Protein AF-A0A401FJR9-F1 (afdb_monomer)

Structure (mmCIF, N/CA/C/O backbone):
data_AF-A0A401FJR9-F1
#
_entry.id   AF-A0A401FJR9-F1
#
loop_
_atom_site.group_PDB
_atom_site.id
_atom_site.type_symbol
_atom_site.label_atom_id
_atom_site.label_alt_id
_atom_site.label_comp_id
_atom_site.label_asym_id
_atom_site.label_entity_id
_atom_site.label_seq_id
_atom_site.pdbx_PDB_ins_code
_atom_site.Cartn_x
_atom_site.Cartn_y
_atom_site.Cartn_z
_atom_site.occupancy
_atom_site.B_iso_or_equiv
_atom_site.auth_seq_id
_atom_site.auth_comp_id
_atom_site.auth_asym_id
_atom_site.auth_atom_id
_atom_site.pdbx_PDB_model_num
ATOM 1 N N . MET A 1 1 ? -32.261 17.553 17.204 1.00 45.81 1 MET A N 1
ATOM 2 C CA . MET A 1 1 ? -31.200 16.525 17.127 1.00 45.81 1 MET A CA 1
ATOM 3 C C . MET A 1 1 ? -30.738 16.227 18.542 1.00 45.81 1 MET A C 1
ATOM 5 O O . MET A 1 1 ? -30.306 17.145 19.225 1.00 45.81 1 MET A O 1
ATOM 9 N N . THR A 1 2 ? -30.938 15.005 19.033 1.00 56.81 2 THR A N 1
ATOM 10 C CA . THR A 1 2 ? -30.708 14.661 20.446 1.00 56.81 2 THR A CA 1
ATOM 11 C C . THR A 1 2 ? -29.276 14.161 20.616 1.00 56.81 2 THR A C 1
ATOM 13 O O . THR A 1 2 ? -28.968 13.020 20.296 1.00 56.81 2 THR A O 1
ATOM 16 N N . SER A 1 3 ? -28.389 15.037 21.078 1.00 71.81 3 SER A N 1
ATOM 17 C CA . SER A 1 3 ? -26.929 14.878 20.983 1.00 71.81 3 SER A CA 1
ATOM 18 C C . SER A 1 3 ? -26.278 14.035 22.090 1.00 71.81 3 SER A C 1
ATOM 20 O O . SER A 1 3 ? -25.056 14.019 22.191 1.00 71.81 3 SER A O 1
ATOM 22 N N . LYS A 1 4 ? -27.055 13.381 22.967 1.00 84.75 4 LYS A N 1
ATOM 23 C CA . LYS A 1 4 ? -26.521 12.646 24.128 1.00 84.75 4 LYS A CA 1
ATOM 24 C C . LYS A 1 4 ? -27.111 11.244 24.223 1.00 84.75 4 LYS A C 1
ATOM 26 O O . LYS A 1 4 ? -28.330 11.083 24.188 1.00 84.75 4 LYS A O 1
ATOM 31 N N . ILE A 1 5 ? -26.228 10.261 24.391 1.00 86.75 5 ILE A N 1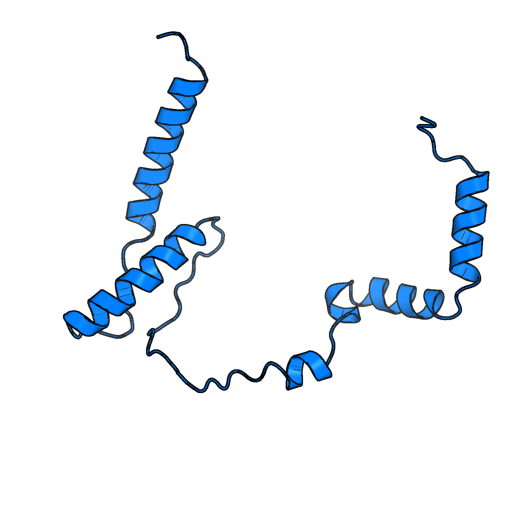
ATOM 32 C CA . ILE A 1 5 ? -26.594 8.878 24.699 1.00 86.75 5 ILE A CA 1
ATOM 33 C C . ILE A 1 5 ? -27.169 8.845 26.118 1.00 86.75 5 ILE A C 1
ATOM 35 O O . ILE A 1 5 ? -26.530 9.300 27.067 1.00 86.75 5 ILE A O 1
ATOM 39 N N . LYS A 1 6 ? -28.392 8.331 26.257 1.00 92.88 6 LYS A N 1
ATOM 40 C CA . LYS A 1 6 ? -29.081 8.151 27.542 1.00 92.88 6 LYS A CA 1
ATOM 41 C C . LYS A 1 6 ? -28.784 6.766 28.122 1.00 92.88 6 LYS A C 1
ATOM 43 O O . LYS A 1 6 ? -28.589 5.810 27.375 1.00 92.88 6 LYS A O 1
ATOM 48 N N . LEU A 1 7 ? -28.835 6.635 29.449 1.00 91.69 7 LEU A N 1
ATOM 49 C CA . LEU A 1 7 ? -28.620 5.355 30.143 1.00 91.69 7 LEU A CA 1
ATOM 50 C C . LEU A 1 7 ? -29.606 4.264 29.694 1.00 91.69 7 LEU A C 1
ATOM 52 O O . LEU A 1 7 ? -29.214 3.111 29.535 1.00 91.69 7 LEU A O 1
ATOM 56 N N . ASP A 1 8 ? -30.852 4.632 29.398 1.00 91.81 8 ASP A N 1
ATOM 57 C CA . ASP A 1 8 ? -31.860 3.688 28.898 1.00 91.81 8 ASP A CA 1
ATOM 58 C C . ASP A 1 8 ? -31.506 3.136 27.511 1.00 91.81 8 ASP A C 1
ATOM 60 O O . ASP A 1 8 ? -31.787 1.980 27.205 1.00 91.81 8 ASP A O 1
ATOM 64 N N . GLN A 1 9 ? -30.826 3.932 26.676 1.00 92.19 9 GLN A N 1
ATOM 65 C CA . GLN A 1 9 ? -30.355 3.468 25.369 1.00 92.19 9 GLN A CA 1
ATOM 66 C C . GLN A 1 9 ? -29.227 2.447 25.520 1.00 92.19 9 GLN A C 1
ATOM 68 O O . GLN A 1 9 ? -29.211 1.467 24.785 1.00 92.19 9 GLN A O 1
ATOM 73 N N . ILE A 1 10 ? -28.324 2.641 26.488 1.00 93.69 10 ILE A N 1
ATOM 74 C CA . ILE A 1 10 ? -27.237 1.694 26.776 1.00 93.69 10 ILE A CA 1
ATOM 75 C C . ILE A 1 10 ? -27.811 0.366 27.271 1.00 93.69 10 ILE A C 1
ATOM 77 O O . ILE A 1 10 ? -27.417 -0.682 26.770 1.00 93.69 10 ILE A O 1
ATOM 81 N N . LYS A 1 11 ? -28.781 0.406 28.197 1.00 95.50 11 LYS A N 1
ATOM 82 C CA . LYS A 1 11 ? -29.470 -0.805 28.671 1.00 95.50 11 LYS A CA 1
ATOM 83 C C . LYS A 1 11 ? -30.106 -1.573 27.514 1.00 95.50 11 LYS A C 1
ATOM 85 O O . LYS A 1 11 ? -29.909 -2.778 27.415 1.00 95.50 11 LYS A O 1
ATOM 90 N N . ARG A 1 12 ? -30.781 -0.866 26.604 1.00 94.94 12 ARG A N 1
ATOM 91 C CA . ARG A 1 12 ? -31.365 -1.466 25.398 1.00 94.94 12 ARG A CA 1
ATOM 92 C C . ARG A 1 12 ? -30.308 -2.094 24.484 1.00 94.94 12 ARG A C 1
ATOM 94 O O . ARG A 1 12 ? -30.518 -3.186 23.981 1.00 94.94 12 ARG A O 1
ATOM 101 N N . TYR A 1 13 ? -29.174 -1.430 24.256 1.00 94.38 13 TYR A N 1
ATOM 102 C CA . TYR A 1 13 ? -28.104 -1.996 23.424 1.00 94.38 13 TYR A CA 1
ATOM 103 C C . TYR A 1 13 ? -27.471 -3.238 24.048 1.00 94.38 13 TYR A C 1
ATOM 105 O O . TYR A 1 13 ? -27.171 -4.183 23.326 1.00 94.38 13 TYR A O 1
ATOM 113 N N . GLN A 1 14 ? -27.302 -3.248 25.371 1.00 93.62 14 GLN A N 1
ATOM 114 C CA . GLN A 1 14 ? -26.805 -4.416 26.090 1.00 93.62 14 GLN A CA 1
ATOM 115 C C . GLN A 1 14 ? -27.783 -5.591 25.975 1.00 93.62 14 GLN A C 1
ATOM 117 O O . GLN A 1 14 ? -27.358 -6.688 25.640 1.00 93.62 14 GLN A O 1
ATOM 122 N N . GLN A 1 15 ? -29.085 -5.344 26.153 1.00 94.81 15 GLN A N 1
ATOM 123 C CA . GLN A 1 15 ? -30.122 -6.365 25.966 1.00 94.81 15 GLN A CA 1
ATOM 124 C C . GLN A 1 15 ? -30.096 -6.949 24.551 1.00 94.81 15 GLN A C 1
ATOM 126 O O . GLN A 1 15 ? -29.996 -8.159 24.406 1.00 94.81 15 GLN A O 1
ATOM 131 N N . ASN A 1 16 ? -30.066 -6.102 23.518 1.00 94.44 16 ASN A N 1
ATOM 132 C CA . ASN A 1 16 ? -29.990 -6.565 22.130 1.00 94.44 16 ASN A CA 1
ATOM 133 C C . ASN A 1 16 ? -28.734 -7.409 21.852 1.00 94.44 16 ASN A C 1
ATOM 135 O O . ASN A 1 16 ? -28.769 -8.315 21.025 1.00 94.44 16 ASN A O 1
ATOM 139 N N . LEU A 1 17 ? -27.610 -7.092 22.505 1.00 93.44 17 LEU A N 1
ATOM 140 C CA . LEU A 1 17 ? -26.376 -7.861 22.368 1.00 93.44 17 LEU A CA 1
ATOM 141 C C . LEU A 1 17 ? -26.478 -9.215 23.082 1.00 93.44 17 LEU A C 1
ATOM 143 O O . LEU A 1 17 ? -26.011 -10.218 22.550 1.00 93.44 17 LEU A O 1
ATOM 147 N N . ASP A 1 18 ? -27.077 -9.246 24.270 1.00 92.38 18 ASP A N 1
ATOM 148 C CA . ASP A 1 18 ? -27.232 -10.465 25.068 1.00 92.38 18 ASP A CA 1
ATOM 149 C C . ASP A 1 18 ? -28.298 -11.417 24.491 1.00 92.38 18 ASP A C 1
ATOM 151 O O . ASP A 1 18 ? -28.201 -12.628 24.683 1.00 92.38 18 ASP A O 1
ATOM 155 N N . GLU A 1 19 ? -29.285 -10.892 23.757 1.00 94.50 19 GLU A N 1
ATOM 156 C CA . GLU A 1 19 ? -30.295 -11.677 23.028 1.00 94.50 19 GLU A CA 1
ATOM 157 C C . GLU A 1 19 ? -29.706 -12.453 21.836 1.00 94.50 19 GLU A C 1
ATOM 159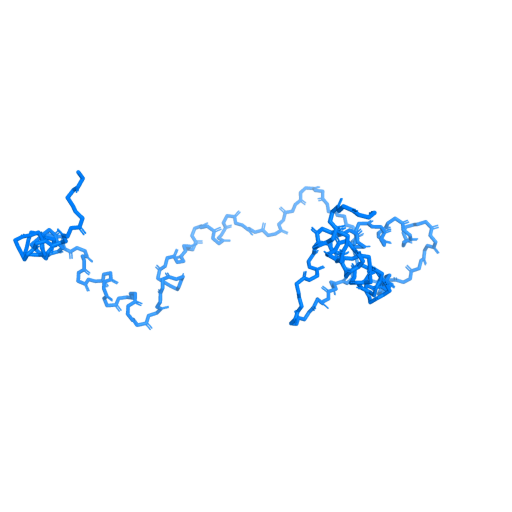 O O . GLU A 1 19 ? -30.204 -13.522 21.476 1.00 94.50 19 GLU A O 1
ATOM 164 N N . ASP A 1 20 ? -28.626 -11.955 21.229 1.00 93.19 20 ASP A N 1
ATOM 165 C CA . ASP A 1 20 ? -27.938 -12.654 20.148 1.00 93.19 20 ASP A CA 1
ATOM 166 C C . ASP A 1 20 ? -27.020 -13.752 20.704 1.00 93.19 20 ASP A C 1
ATOM 168 O O . ASP A 1 20 ? -25.927 -13.500 21.209 1.00 93.19 20 ASP A O 1
ATOM 172 N N . HIS A 1 21 ? -27.440 -15.007 20.546 1.00 89.50 21 HIS A N 1
ATOM 173 C CA . HIS A 1 21 ? -26.676 -16.195 20.939 1.00 89.50 21 HIS A CA 1
ATOM 174 C C . HIS A 1 21 ? -25.240 -16.253 20.375 1.00 89.50 21 HIS A C 1
ATOM 176 O O . HIS A 1 21 ? -24.361 -16.869 20.985 1.00 89.50 21 HIS A O 1
ATOM 182 N N . SER A 1 22 ? -24.980 -15.618 19.226 1.00 92.44 22 SER A N 1
ATOM 183 C CA . SER A 1 22 ? -23.661 -15.601 18.590 1.00 92.44 22 SER A CA 1
ATOM 184 C C . SER A 1 22 ? -22.723 -14.547 19.194 1.00 92.44 22 SER A C 1
ATOM 186 O O . SER A 1 22 ? -21.496 -14.686 19.117 1.00 92.44 22 SER A O 1
ATOM 188 N N . SER A 1 23 ? -23.269 -13.542 19.887 1.00 93.31 23 SER A N 1
ATOM 189 C CA . SER A 1 23 ? -22.521 -12.386 20.390 1.00 93.31 23 SER A CA 1
ATOM 190 C C . SER A 1 23 ? -21.421 -12.775 21.376 1.00 93.31 23 SER A C 1
ATOM 192 O O . SER A 1 23 ? -20.315 -12.233 21.328 1.00 93.31 23 SER A O 1
ATOM 194 N N . ALA A 1 24 ? -21.668 -13.765 22.239 1.00 92.31 24 ALA A N 1
ATOM 195 C CA . ALA A 1 24 ? -20.695 -14.228 23.223 1.00 92.31 24 ALA A CA 1
ATOM 196 C C . ALA A 1 24 ? -19.482 -14.905 22.564 1.00 92.31 24 ALA A C 1
ATOM 198 O O . ALA A 1 24 ? -18.345 -14.714 23.012 1.00 92.31 24 ALA A O 1
ATOM 199 N N . VAL A 1 25 ? -19.719 -15.682 21.503 1.00 93.38 25 VAL A N 1
ATOM 200 C CA . VAL A 1 25 ? -18.674 -16.375 20.737 1.00 93.38 25 VAL A CA 1
ATOM 201 C C . VAL A 1 25 ? -17.885 -15.369 19.907 1.00 93.38 25 VAL A C 1
ATOM 203 O O . VAL A 1 25 ? -16.657 -15.347 19.992 1.00 93.38 25 VAL A O 1
ATOM 206 N N . ILE A 1 26 ? -18.581 -14.480 19.193 1.00 94.00 26 ILE A N 1
ATOM 207 C CA . ILE A 1 26 ? -17.969 -13.413 18.393 1.00 94.00 26 ILE A CA 1
ATOM 208 C C . ILE A 1 26 ? -17.121 -12.502 19.282 1.00 94.00 26 ILE A C 1
ATOM 210 O O . ILE A 1 26 ? -15.972 -12.222 18.951 1.00 94.00 26 ILE A O 1
ATOM 214 N N . ARG A 1 27 ? -17.628 -12.098 20.456 1.00 93.75 27 ARG A N 1
ATOM 215 C CA . ARG A 1 27 ? -16.877 -11.274 21.414 1.00 93.75 27 ARG A CA 1
ATOM 216 C C . ARG A 1 27 ? -15.568 -11.945 21.817 1.00 93.75 27 ARG A C 1
ATOM 218 O O . ARG A 1 27 ? -14.525 -11.308 21.747 1.00 93.75 27 ARG A O 1
ATOM 225 N N . ARG A 1 28 ? -15.593 -13.230 22.191 1.00 94.31 28 ARG A N 1
ATOM 226 C CA . ARG A 1 28 ? -14.369 -13.973 22.544 1.00 94.31 28 ARG A CA 1
ATOM 227 C C . ARG A 1 28 ? -13.397 -14.049 21.368 1.00 94.31 28 ARG A C 1
ATOM 229 O O . ARG A 1 28 ? -12.216 -13.767 21.550 1.00 94.31 28 ARG A O 1
ATOM 236 N N . ALA A 1 29 ? -13.886 -14.392 20.178 1.00 94.94 29 ALA A N 1
ATOM 237 C CA . ALA A 1 29 ? -13.056 -14.508 18.985 1.00 94.94 29 ALA A CA 1
ATOM 238 C C . ALA A 1 29 ? -12.376 -13.172 18.636 1.00 94.94 29 ALA A C 1
ATOM 240 O O . ALA A 1 29 ? -11.148 -13.109 18.560 1.00 94.94 29 ALA A O 1
ATOM 241 N N . VAL A 1 30 ? -13.148 -12.082 18.562 1.00 95.88 30 VAL A N 1
ATOM 242 C CA . VAL A 1 30 ? -12.640 -10.743 18.228 1.00 95.88 30 VAL A CA 1
ATOM 243 C C . VAL A 1 30 ? -11.688 -10.211 19.300 1.00 95.88 30 VAL A C 1
ATOM 245 O O . VAL A 1 30 ? -10.662 -9.629 18.954 1.00 95.88 30 VAL A O 1
ATOM 248 N N . THR A 1 31 ? -11.959 -10.426 20.594 1.00 95.00 31 THR A N 1
ATOM 249 C CA . THR A 1 31 ? -11.052 -9.980 21.668 1.00 95.00 31 THR A CA 1
ATOM 250 C C . THR A 1 31 ? -9.715 -10.728 21.654 1.00 95.00 31 THR A C 1
ATOM 252 O O . THR A 1 31 ? -8.689 -10.126 21.957 1.00 95.00 31 THR A O 1
ATOM 255 N N . HIS A 1 32 ? -9.694 -12.012 21.279 1.00 94.88 32 HIS A N 1
ATOM 256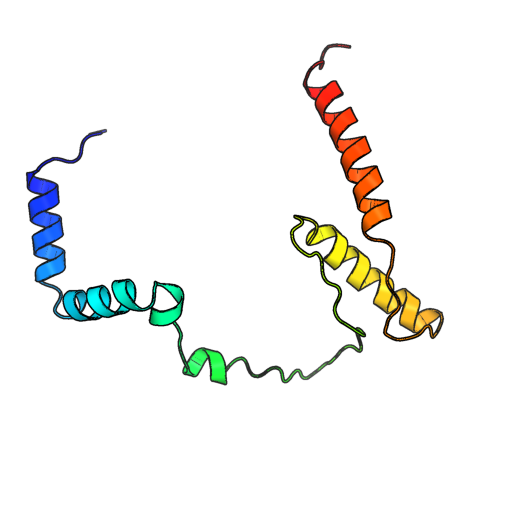 C CA . HIS A 1 32 ? -8.463 -12.813 21.268 1.00 94.88 32 HIS A CA 1
ATOM 257 C C . HIS A 1 32 ? -7.669 -12.747 19.955 1.00 94.88 32 HIS A C 1
ATOM 259 O O . HIS A 1 32 ? -6.445 -12.865 19.990 1.00 94.88 32 HIS A O 1
ATOM 265 N N . LYS A 1 33 ? -8.334 -12.608 18.801 1.00 94.56 33 LYS A N 1
ATOM 266 C CA . LYS A 1 33 ? -7.706 -12.678 17.465 1.00 94.56 33 LYS A CA 1
ATOM 267 C C . LYS A 1 33 ? -7.788 -11.377 16.662 1.00 94.56 33 LYS A C 1
ATOM 269 O O . LYS A 1 33 ? -7.171 -11.280 15.603 1.00 94.56 33 LYS A O 1
ATOM 274 N N . GLY A 1 34 ? -8.507 -10.371 17.159 1.00 94.31 34 GLY A N 1
ATOM 275 C CA . GLY A 1 34 ? -8.793 -9.143 16.423 1.00 94.31 34 GLY A CA 1
ATOM 276 C C . GLY A 1 34 ? -9.838 -9.349 15.323 1.00 94.31 34 GLY A C 1
ATOM 277 O O . GLY A 1 34 ? -10.284 -10.464 15.054 1.00 94.31 34 GLY A O 1
ATOM 278 N N . ILE A 1 35 ? -10.238 -8.252 14.677 1.00 93.81 35 ILE A N 1
ATOM 279 C CA . ILE A 1 35 ? -11.303 -8.266 13.662 1.00 93.81 35 ILE A CA 1
ATOM 280 C C . ILE A 1 35 ? -10.861 -9.062 12.430 1.00 93.81 35 ILE A C 1
ATOM 282 O O . ILE A 1 35 ? -11.522 -10.028 12.074 1.00 93.81 35 ILE A O 1
ATOM 286 N N . LEU A 1 36 ? -9.709 -8.713 11.842 1.00 93.50 36 LEU A N 1
ATOM 287 C CA . LEU A 1 36 ? -9.224 -9.321 10.595 1.00 93.50 36 LEU A CA 1
ATOM 288 C C . LEU A 1 36 ? -9.005 -10.834 10.715 1.00 93.50 36 LEU A C 1
ATOM 290 O O . LEU A 1 36 ? -9.397 -11.581 9.828 1.00 93.50 36 LEU A O 1
ATOM 294 N N . GLY A 1 37 ? -8.413 -11.285 11.825 1.00 92.00 37 GLY A N 1
ATOM 295 C CA . GLY A 1 37 ? -8.175 -12.710 12.062 1.00 92.00 37 GLY A CA 1
ATOM 296 C C . GLY A 1 37 ? -9.444 -13.499 12.389 1.00 92.00 37 GLY A C 1
ATOM 297 O O . GLY A 1 37 ? -9.451 -14.713 12.242 1.00 92.00 37 GLY A O 1
ATOM 298 N N . THR A 1 38 ? -10.509 -12.830 12.838 1.00 93.94 38 THR A N 1
ATOM 299 C CA . THR A 1 38 ? -11.811 -13.475 13.070 1.00 93.94 38 THR A CA 1
ATOM 300 C C . THR A 1 38 ? -12.652 -13.512 11.793 1.00 93.94 38 THR A C 1
ATOM 302 O O . THR A 1 38 ? -13.440 -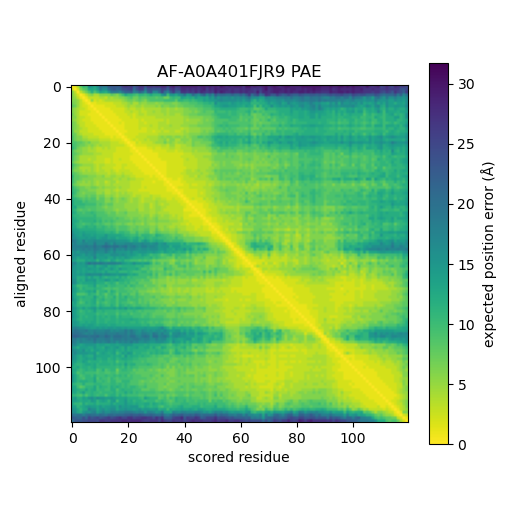14.431 11.611 1.00 93.94 38 THR A O 1
ATOM 305 N N . SER A 1 39 ? -12.492 -12.524 10.910 1.00 93.38 39 SER A N 1
ATOM 306 C CA . SER A 1 39 ? -13.257 -12.392 9.666 1.00 93.38 39 SER A CA 1
ATOM 307 C C . SER A 1 39 ? -12.625 -13.081 8.452 1.00 93.38 39 SER A C 1
ATOM 309 O O . SER A 1 39 ? -13.124 -12.900 7.346 1.00 93.38 39 SER A O 1
ATOM 311 N N . SER A 1 40 ? -11.509 -13.795 8.612 1.00 91.75 40 SER A N 1
ATOM 312 C CA . SER A 1 40 ? -10.862 -14.523 7.513 1.00 91.75 40 SER A CA 1
ATOM 313 C C . SER A 1 40 ? -11.738 -15.682 7.026 1.00 91.75 40 SER A C 1
ATOM 315 O O . SER A 1 40 ? -12.239 -16.448 7.850 1.00 91.75 40 SER A O 1
ATOM 317 N N . ASP A 1 41 ? -11.873 -15.836 5.708 1.00 93.56 41 ASP A N 1
ATOM 318 C CA . ASP A 1 41 ? -12.701 -16.866 5.073 1.00 93.56 41 ASP A CA 1
ATOM 319 C C . ASP A 1 41 ? -11.874 -17.732 4.114 1.00 93.56 41 ASP A C 1
ATOM 321 O O . ASP A 1 41 ? -11.387 -17.264 3.084 1.00 93.56 41 ASP A O 1
ATOM 325 N N . PHE A 1 42 ? -11.784 -19.025 4.427 1.00 92.56 42 PHE A N 1
ATOM 326 C CA . PHE A 1 42 ? -11.055 -20.011 3.630 1.00 92.56 42 PHE A CA 1
ATOM 327 C C . PHE A 1 42 ? -11.625 -20.198 2.218 1.00 92.56 42 PHE A C 1
ATOM 329 O O . PHE A 1 42 ? -10.882 -20.548 1.298 1.00 92.56 42 PHE A O 1
ATOM 336 N N . ASN A 1 43 ? -12.929 -19.970 2.023 1.00 94.06 43 ASN A N 1
ATOM 337 C CA . ASN A 1 43 ? -13.533 -20.050 0.693 1.00 94.06 43 ASN A CA 1
ATOM 338 C C . ASN A 1 43 ? -13.044 -18.902 -0.192 1.00 94.06 43 ASN A C 1
ATOM 340 O O . ASN A 1 43 ? -12.720 -19.124 -1.357 1.00 94.06 43 ASN A O 1
ATOM 344 N N . SER A 1 44 ? -12.950 -17.691 0.369 1.00 91.75 44 SER A N 1
ATOM 345 C CA . SER A 1 44 ? -12.395 -16.534 -0.336 1.00 91.75 44 SER A CA 1
ATOM 346 C C . SER A 1 44 ? -10.922 -16.747 -0.679 1.00 91.75 44 SER A C 1
ATOM 348 O O . SER A 1 44 ? -10.512 -16.403 -1.783 1.00 91.75 44 SER A O 1
ATOM 350 N N . ASP A 1 45 ? -10.142 -17.337 0.230 1.00 91.06 45 ASP A N 1
ATOM 351 C CA . ASP A 1 45 ? -8.730 -17.645 -0.027 1.00 91.06 45 ASP A CA 1
ATOM 352 C C . ASP A 1 45 ? -8.575 -18.665 -1.164 1.00 91.06 45 ASP A C 1
ATOM 354 O O . ASP A 1 45 ? -7.752 -18.481 -2.057 1.00 91.06 45 ASP A O 1
ATOM 358 N N . SER A 1 46 ? -9.413 -19.708 -1.174 1.00 90.62 46 SER A N 1
ATOM 359 C CA . SER A 1 46 ? -9.400 -20.739 -2.222 1.00 90.62 46 SER A CA 1
ATOM 360 C C . SER A 1 46 ? -9.852 -20.198 -3.583 1.00 90.62 46 SER A C 1
ATOM 362 O O . SER A 1 46 ? -9.360 -20.634 -4.618 1.00 90.62 46 SER A O 1
ATOM 364 N N 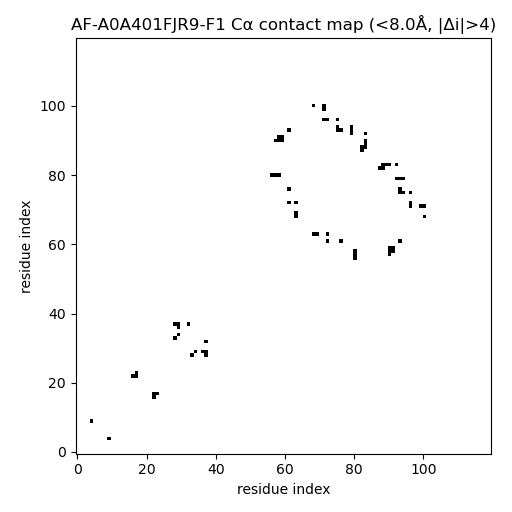. ALA A 1 47 ? -10.781 -19.238 -3.598 1.00 93.00 47 ALA A N 1
ATOM 365 C CA . ALA A 1 47 ? -11.254 -18.598 -4.824 1.00 93.00 47 ALA A CA 1
ATOM 366 C C . ALA A 1 47 ? -10.249 -17.587 -5.412 1.00 93.00 47 ALA A C 1
ATOM 368 O O . ALA A 1 47 ? -10.339 -17.260 -6.594 1.00 93.00 47 ALA A O 1
ATOM 369 N N . MET A 1 48 ? -9.306 -17.089 -4.607 1.00 92.31 48 MET A N 1
ATOM 370 C CA . MET A 1 48 ? -8.324 -16.064 -4.979 1.00 92.31 48 MET A CA 1
ATOM 371 C C . MET A 1 48 ? -6.963 -16.673 -5.362 1.00 92.31 48 MET A C 1
ATOM 373 O O . MET A 1 48 ? -5.911 -16.079 -5.110 1.00 92.31 48 MET A O 1
ATOM 377 N N . GLU A 1 49 ? -6.961 -17.872 -5.951 1.00 91.12 49 GLU A N 1
ATOM 378 C CA . GLU A 1 49 ? -5.737 -18.491 -6.462 1.00 91.12 49 GLU A CA 1
ATOM 379 C C . GLU A 1 49 ? -5.105 -17.580 -7.539 1.00 91.12 49 GLU A C 1
ATOM 381 O O . GLU A 1 49 ? -5.812 -17.125 -8.443 1.00 91.12 49 GLU A O 1
ATOM 386 N N . PRO A 1 50 ? -3.792 -17.275 -7.480 1.00 89.88 50 PRO A N 1
ATOM 387 C CA . PRO A 1 50 ? -3.144 -16.319 -8.381 1.00 89.88 50 PRO A CA 1
ATOM 388 C C . PRO A 1 50 ? -2.852 -16.923 -9.768 1.00 89.88 50 PRO A C 1
ATOM 390 O O . PRO A 1 50 ? -1.728 -16.857 -10.264 1.00 89.88 50 PRO A O 1
ATOM 393 N N . VAL A 1 51 ? -3.861 -17.530 -10.394 1.00 90.50 51 VAL A N 1
ATOM 394 C CA . VAL A 1 51 ? -3.807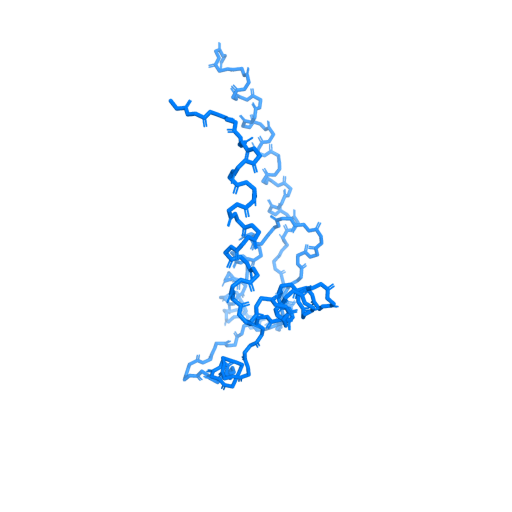 -18.095 -11.745 1.00 90.50 51 VAL A CA 1
ATOM 395 C C . VAL A 1 51 ? -4.602 -17.192 -12.680 1.00 90.50 51 VAL A C 1
ATOM 397 O O . VAL A 1 51 ? -5.817 -17.046 -12.559 1.00 90.50 51 VAL A O 1
ATOM 400 N N . PHE A 1 52 ? -3.906 -16.588 -13.640 1.00 91.12 52 PHE A N 1
ATOM 401 C CA . PHE A 1 52 ? -4.487 -15.640 -14.588 1.00 91.12 52 PHE A CA 1
ATOM 402 C C . PHE A 1 52 ? -4.335 -16.154 -16.021 1.00 91.12 52 PHE A C 1
ATOM 404 O O . PHE A 1 52 ? -3.313 -16.730 -16.381 1.00 91.12 52 PHE A O 1
ATOM 411 N N . SER A 1 53 ? -5.341 -15.918 -16.869 1.00 93.19 53 SER A N 1
ATOM 412 C CA . SER A 1 53 ? -5.296 -16.313 -18.287 1.00 93.19 53 SER A CA 1
ATOM 413 C C . SER A 1 53 ? -4.258 -15.532 -19.097 1.00 93.19 53 SER A C 1
ATOM 415 O O . SER A 1 53 ? -3.815 -15.987 -20.148 1.00 93.19 53 SER A O 1
ATOM 417 N N . ILE A 1 54 ? -3.917 -14.328 -18.638 1.00 89.06 54 ILE A N 1
ATOM 418 C CA . ILE A 1 54 ? -2.938 -13.438 -19.255 1.00 89.06 54 ILE A CA 1
ATOM 419 C C . ILE A 1 54 ? -2.017 -12.969 -18.138 1.00 89.06 54 ILE A C 1
ATOM 421 O O . ILE A 1 54 ? -2.464 -12.268 -17.231 1.00 89.06 54 ILE A O 1
ATOM 425 N N . ASP A 1 55 ? -0.745 -13.342 -18.232 1.00 84.31 55 ASP A N 1
ATOM 426 C CA . ASP A 1 55 ? 0.295 -12.904 -17.309 1.00 84.31 55 ASP A CA 1
ATOM 427 C C . ASP A 1 55 ? 1.281 -11.979 -18.034 1.00 84.31 55 ASP A C 1
ATOM 429 O O . ASP A 1 55 ? 1.669 -12.215 -19.183 1.00 84.31 55 ASP A O 1
ATOM 433 N N . LEU A 1 56 ? 1.655 -10.892 -17.367 1.00 82.12 56 LEU A N 1
ATOM 434 C CA . LEU A 1 56 ? 2.605 -9.912 -17.870 1.00 82.12 56 LEU A CA 1
ATOM 435 C C . LEU A 1 56 ? 3.911 -10.078 -17.098 1.00 82.12 56 LEU A C 1
ATOM 437 O O . LEU A 1 56 ? 3.946 -9.917 -15.879 1.00 82.12 56 LEU A O 1
ATOM 441 N N . SER A 1 57 ? 5.016 -10.301 -17.813 1.00 78.25 57 SER A N 1
ATOM 442 C CA . SER A 1 57 ? 6.340 -10.290 -17.187 1.00 78.25 57 SER A CA 1
ATOM 443 C C . SER A 1 57 ? 6.659 -8.879 -16.687 1.00 78.25 57 SER A C 1
ATOM 445 O O . SER A 1 57 ? 6.903 -7.961 -17.474 1.00 78.25 57 SER A O 1
ATOM 447 N N . THR A 1 58 ? 6.591 -8.688 -15.369 1.00 77.00 58 THR A N 1
ATOM 448 C CA . THR A 1 58 ? 6.747 -7.377 -14.719 1.00 77.00 58 THR A CA 1
ATOM 449 C C . THR A 1 58 ? 8.026 -7.242 -13.891 1.00 77.00 58 THR A C 1
ATOM 451 O O . THR A 1 58 ? 8.269 -6.165 -13.343 1.00 77.00 58 THR A O 1
ATOM 454 N N . GLY A 1 59 ? 8.867 -8.281 -13.837 1.00 78.81 59 GLY A N 1
ATOM 455 C CA . GLY A 1 59 ? 10.133 -8.293 -13.095 1.00 78.81 59 GLY A CA 1
ATOM 456 C C . GLY A 1 59 ? 9.962 -8.330 -11.570 1.00 78.81 59 GLY A C 1
ATOM 457 O O . GLY A 1 59 ? 8.896 -8.655 -11.048 1.00 78.81 59 GLY A O 1
ATOM 458 N N . LYS A 1 60 ? 11.022 -7.993 -10.824 1.00 83.44 60 LYS A N 1
ATOM 459 C CA . LYS A 1 60 ? 11.010 -8.024 -9.344 1.00 83.44 60 LYS A CA 1
ATOM 460 C C . LYS A 1 60 ? 10.115 -6.944 -8.736 1.00 83.44 60 LYS A C 1
ATOM 462 O O . LYS A 1 60 ? 9.966 -5.866 -9.301 1.00 83.44 60 LYS A O 1
ATOM 467 N N . VAL A 1 61 ? 9.550 -7.195 -7.558 1.00 84.94 61 VAL A N 1
ATOM 468 C CA . VAL A 1 61 ? 8.687 -6.235 -6.844 1.00 84.94 61 VAL A CA 1
ATOM 469 C C . VAL A 1 61 ? 9.524 -5.118 -6.203 1.00 84.94 61 VAL A C 1
ATOM 471 O O . VAL A 1 61 ? 10.572 -5.400 -5.627 1.00 84.94 61 VAL A O 1
ATOM 474 N N . ALA A 1 62 ? 9.051 -3.870 -6.274 1.00 85.31 62 ALA A N 1
ATOM 475 C CA . ALA A 1 62 ? 9.684 -2.710 -5.636 1.00 85.31 62 ALA A CA 1
ATOM 476 C C . ALA A 1 62 ? 9.064 -2.415 -4.253 1.00 85.31 62 ALA A C 1
ATOM 478 O O . ALA A 1 62 ? 7.852 -2.558 -4.077 1.00 85.31 62 ALA A O 1
ATOM 479 N N . ASP A 1 63 ? 9.871 -1.954 -3.288 1.00 87.75 63 ASP A N 1
ATOM 480 C CA . ASP A 1 63 ? 9.442 -1.704 -1.899 1.00 87.75 63 ASP A CA 1
ATOM 481 C C . ASP A 1 63 ? 9.499 -0.211 -1.516 1.00 87.75 63 ASP A C 1
ATOM 483 O O . ASP A 1 63 ? 10.561 0.420 -1.464 1.00 87.75 63 ASP A O 1
ATOM 487 N N . GLN A 1 64 ? 8.336 0.364 -1.191 1.00 83.19 64 GLN A N 1
ATOM 488 C CA . GLN A 1 64 ? 8.212 1.757 -0.751 1.00 83.19 64 GLN A CA 1
ATOM 489 C C . GLN A 1 64 ? 8.657 1.994 0.700 1.00 83.19 64 GLN A C 1
ATOM 491 O O . GLN A 1 64 ? 8.867 3.155 1.081 1.00 83.19 64 GLN A O 1
ATOM 496 N N . LYS A 1 65 ? 8.813 0.931 1.498 1.00 92.12 65 LYS A N 1
ATOM 497 C CA . LYS A 1 65 ? 9.121 0.953 2.934 1.00 92.12 65 LYS A CA 1
ATOM 498 C C . LYS A 1 65 ? 8.125 1.824 3.711 1.00 92.12 65 LYS A C 1
ATOM 500 O O . LYS A 1 65 ? 6.968 1.981 3.327 1.00 92.12 65 LYS A O 1
ATOM 505 N N . GLN A 1 66 ? 8.560 2.430 4.811 1.00 89.31 66 GLN A N 1
ATOM 506 C CA . GLN A 1 66 ? 7.745 3.316 5.648 1.00 89.31 66 GLN A CA 1
ATOM 507 C C . GLN A 1 66 ? 7.568 4.707 5.008 1.00 89.31 66 GLN A C 1
ATOM 509 O O . GLN A 1 66 ? 7.985 5.727 5.553 1.00 89.31 66 GLN A O 1
ATOM 514 N N . SER A 1 67 ? 6.981 4.764 3.811 1.00 90.31 67 SER A N 1
ATOM 515 C CA . SER A 1 67 ? 6.693 6.018 3.111 1.00 90.31 67 SER A CA 1
ATOM 516 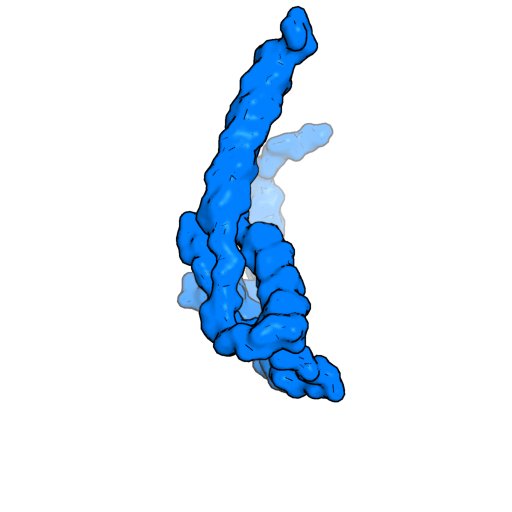C C . SER A 1 67 ? 5.354 5.971 2.375 1.00 90.31 67 SER A C 1
ATOM 518 O O . SER A 1 67 ? 4.943 4.927 1.880 1.00 90.31 67 SER A O 1
ATOM 520 N N . GLY A 1 68 ? 4.679 7.116 2.256 1.00 91.06 68 GLY A N 1
ATOM 521 C CA . GLY A 1 68 ? 3.405 7.255 1.535 1.00 91.06 68 GLY A CA 1
ATOM 522 C C . GLY A 1 68 ? 3.555 7.410 0.015 1.00 91.06 68 GLY A C 1
ATOM 523 O O . GLY A 1 68 ? 2.887 8.254 -0.576 1.00 91.06 68 GLY A O 1
ATOM 524 N N . ARG A 1 69 ? 4.476 6.668 -0.618 1.00 92.25 69 ARG A N 1
ATOM 525 C CA . ARG A 1 69 ? 4.861 6.840 -2.038 1.00 92.25 69 ARG A CA 1
ATOM 526 C C . ARG A 1 69 ? 4.206 5.836 -2.995 1.00 92.25 69 ARG A C 1
ATOM 528 O O . ARG A 1 69 ? 4.651 5.725 -4.133 1.00 92.25 69 ARG A O 1
ATOM 535 N N . CYS A 1 70 ? 3.153 5.136 -2.575 1.00 92.50 70 CYS A N 1
ATOM 536 C CA . CYS A 1 70 ? 2.492 4.090 -3.370 1.00 92.50 70 CYS A CA 1
ATOM 537 C C . CYS A 1 70 ? 2.143 4.530 -4.800 1.00 92.50 70 CYS A C 1
ATOM 539 O O . CYS A 1 70 ? 2.395 3.792 -5.746 1.00 92.50 70 CYS A O 1
ATOM 541 N N . TRP A 1 71 ? 1.651 5.758 -4.976 1.00 91.88 71 TRP A N 1
ATOM 542 C CA . TRP A 1 71 ? 1.314 6.308 -6.291 1.00 91.88 71 TRP A CA 1
ATOM 543 C C . TRP A 1 71 ? 2.539 6.500 -7.200 1.00 91.88 71 TRP A C 1
ATOM 545 O O . TRP A 1 71 ? 2.457 6.245 -8.399 1.00 91.88 71 TRP A O 1
ATOM 555 N N . MET A 1 72 ? 3.691 6.889 -6.639 1.00 91.31 72 MET A N 1
ATOM 556 C CA . MET A 1 72 ? 4.943 7.001 -7.395 1.00 91.31 72 MET A CA 1
ATOM 557 C C . MET A 1 72 ? 5.450 5.619 -7.801 1.00 91.31 72 MET A C 1
ATOM 559 O O . MET A 1 72 ? 5.849 5.428 -8.944 1.00 91.31 72 MET A O 1
ATOM 563 N N . PHE A 1 73 ? 5.402 4.650 -6.881 1.00 92.25 73 PHE A N 1
ATOM 564 C CA . PHE A 1 73 ? 5.812 3.273 -7.158 1.00 92.25 73 PHE A CA 1
ATOM 565 C C . PHE A 1 73 ? 4.920 2.633 -8.224 1.00 92.25 73 PHE A C 1
ATOM 567 O O . PHE A 1 73 ? 5.442 2.048 -9.164 1.00 92.25 73 PHE A O 1
ATOM 574 N N . ALA A 1 74 ? 3.599 2.815 -8.154 1.00 90.62 74 ALA A N 1
ATOM 575 C CA . ALA A 1 74 ? 2.674 2.327 -9.175 1.00 90.62 74 ALA A CA 1
ATOM 576 C C . ALA A 1 74 ? 2.975 2.931 -10.559 1.00 90.62 74 ALA A C 1
ATOM 578 O O . ALA A 1 74 ? 3.121 2.195 -11.534 1.00 90.62 74 ALA A O 1
ATOM 579 N N . ALA A 1 75 ? 3.145 4.257 -10.645 1.00 91.56 75 ALA A N 1
ATOM 580 C CA . ALA A 1 75 ? 3.467 4.925 -11.906 1.00 91.56 75 ALA A CA 1
ATOM 581 C C . ALA A 1 75 ? 4.810 4.443 -12.482 1.00 91.56 75 ALA A C 1
ATOM 583 O O . ALA A 1 75 ? 4.881 4.032 -13.641 1.00 91.56 75 ALA A O 1
ATOM 584 N N . LEU A 1 76 ? 5.866 4.415 -11.668 1.00 90.50 76 LEU A N 1
ATOM 585 C CA . LEU A 1 76 ? 7.198 3.998 -12.111 1.00 90.50 76 LEU A CA 1
ATOM 586 C C . LEU A 1 76 ? 7.259 2.501 -12.452 1.00 90.50 76 LEU A C 1
ATOM 588 O O . LEU A 1 76 ? 7.953 2.133 -13.398 1.00 90.50 76 LEU A O 1
ATOM 592 N N . ASN A 1 77 ? 6.475 1.653 -11.779 1.00 90.12 77 ASN A N 1
ATOM 593 C CA . ASN A 1 77 ? 6.355 0.233 -12.112 1.00 90.12 77 ASN A CA 1
ATOM 594 C C . ASN A 1 77 ? 5.674 -0.001 -13.466 1.00 90.12 77 ASN A C 1
ATOM 596 O O . ASN A 1 77 ? 6.041 -0.939 -14.165 1.00 90.12 77 ASN A O 1
ATOM 600 N N . THR A 1 78 ? 4.736 0.849 -13.893 1.00 89.00 78 THR A N 1
ATOM 601 C CA . THR A 1 78 ? 4.192 0.743 -15.262 1.00 89.00 78 THR A CA 1
ATOM 602 C C . THR A 1 78 ? 5.208 1.188 -16.315 1.00 89.00 78 THR A C 1
ATOM 604 O O . THR A 1 78 ? 5.386 0.525 -17.338 1.00 89.00 78 THR A O 1
ATOM 607 N N . MET A 1 79 ? 5.935 2.279 -16.051 1.00 89.12 79 MET A N 1
ATOM 608 C CA . MET A 1 79 ? 6.933 2.812 -16.981 1.00 89.12 79 MET A CA 1
ATOM 609 C C . MET A 1 79 ? 8.132 1.875 -17.139 1.00 89.12 79 MET A C 1
ATOM 611 O O . MET A 1 79 ? 8.598 1.670 -18.262 1.00 89.12 79 MET A O 1
ATOM 615 N N . ARG A 1 80 ? 8.611 1.266 -16.045 1.00 89.00 80 ARG A N 1
ATOM 616 C CA . ARG A 1 80 ? 9.780 0.376 -16.088 1.00 89.00 80 ARG A CA 1
ATOM 617 C C . ARG A 1 80 ? 9.543 -0.835 -16.987 1.00 89.00 80 ARG A C 1
ATOM 619 O O . ARG A 1 80 ? 10.440 -1.173 -17.740 1.00 89.00 80 ARG A O 1
ATOM 626 N N . VAL A 1 81 ? 8.341 -1.423 -16.994 1.00 87.88 81 VAL A N 1
ATOM 627 C CA . VAL A 1 81 ? 8.027 -2.606 -17.821 1.00 87.88 81 VAL A CA 1
ATOM 628 C C . VAL A 1 81 ? 8.213 -2.286 -19.301 1.00 87.88 81 VAL A C 1
ATOM 630 O O . VAL A 1 81 ? 8.804 -3.058 -20.052 1.00 87.88 81 VAL A O 1
ATOM 633 N N . ARG A 1 82 ? 7.786 -1.093 -19.727 1.00 87.62 82 ARG A N 1
ATOM 634 C CA . ARG A 1 82 ? 8.003 -0.633 -21.101 1.00 87.62 82 ARG A CA 1
ATOM 635 C C . ARG A 1 82 ? 9.487 -0.429 -21.415 1.00 87.62 82 ARG A C 1
ATOM 637 O O . ARG A 1 82 ? 9.922 -0.804 -22.503 1.00 87.62 82 ARG A O 1
ATOM 644 N N . VAL A 1 83 ? 10.249 0.159 -20.491 1.00 87.81 83 VAL A N 1
ATOM 645 C CA . VAL A 1 83 ? 11.701 0.376 -20.643 1.00 87.81 83 VAL A CA 1
ATOM 646 C C . VAL A 1 83 ? 12.440 -0.962 -20.714 1.00 87.81 83 VAL A C 1
ATOM 648 O O . VAL A 1 83 ? 13.245 -1.160 -21.619 1.00 87.81 83 VAL A O 1
ATOM 651 N N . MET A 1 84 ? 12.100 -1.905 -19.837 1.00 87.06 84 MET A N 1
ATOM 652 C CA . MET A 1 84 ? 12.634 -3.267 -19.818 1.00 87.06 84 MET A CA 1
ATOM 653 C C . MET A 1 84 ? 12.404 -3.978 -21.147 1.00 87.06 84 MET A C 1
ATOM 655 O O . MET A 1 84 ? 13.361 -4.420 -21.778 1.00 87.06 84 MET A O 1
ATOM 659 N N . ASN A 1 85 ? 11.165 -3.975 -21.640 1.00 85.38 85 ASN A N 1
ATOM 660 C CA . ASN A 1 85 ? 10.824 -4.613 -22.911 1.00 85.38 85 ASN A CA 1
ATOM 661 C C . ASN A 1 85 ? 11.507 -3.948 -24.118 1.00 85.38 85 ASN A C 1
ATOM 663 O O . ASN A 1 85 ? 11.867 -4.631 -25.073 1.00 85.38 85 ASN A O 1
ATOM 667 N N . SER A 1 86 ? 11.695 -2.624 -24.086 1.00 88.50 86 SER A N 1
ATOM 668 C CA . SER A 1 86 ? 12.274 -1.877 -25.215 1.00 88.50 86 SER A CA 1
ATOM 669 C C . SER A 1 86 ? 13.798 -1.993 -25.281 1.00 88.50 86 SER A C 1
ATOM 671 O O . SER A 1 86 ? 14.355 -2.146 -26.364 1.00 88.50 86 SER A O 1
ATOM 673 N N . PHE A 1 87 ? 14.477 -1.920 -24.133 1.00 86.94 87 PHE A N 1
ATOM 674 C CA . PHE A 1 87 ? 15.941 -1.890 -24.050 1.00 86.94 87 PHE A CA 1
ATOM 675 C C . PHE A 1 87 ? 16.559 -3.233 -23.645 1.00 86.94 87 PHE A C 1
ATOM 677 O O . PHE A 1 87 ? 17.781 -3.330 -23.577 1.00 86.94 87 PHE A O 1
ATOM 684 N N . LYS A 1 88 ? 15.737 -4.265 -23.394 1.00 85.19 88 LYS A N 1
ATOM 685 C CA . LYS A 1 88 ? 16.162 -5.597 -22.923 1.00 85.19 88 LYS A CA 1
ATOM 686 C C . LYS A 1 88 ? 17.088 -5.517 -21.700 1.00 85.19 88 LYS A C 1
ATOM 688 O O . LYS A 1 88 ? 18.066 -6.255 -21.603 1.00 85.19 88 LYS A O 1
ATOM 693 N N . VAL A 1 89 ? 16.803 -4.576 -20.799 1.00 84.31 89 VAL A N 1
ATOM 694 C CA . VAL A 1 89 ? 17.515 -4.444 -19.520 1.00 84.31 89 VAL A CA 1
ATOM 695 C C . VAL A 1 89 ? 17.047 -5.517 -18.539 1.00 84.31 89 VAL A C 1
ATOM 697 O O . VAL A 1 89 ? 15.967 -6.080 -18.702 1.00 84.31 89 VAL A O 1
ATOM 700 N N . ALA A 1 90 ? 17.882 -5.807 -17.543 1.00 80.44 90 ALA A N 1
ATOM 701 C CA . ALA A 1 90 ? 17.634 -6.854 -16.560 1.00 80.44 90 ALA A CA 1
ATOM 702 C C . ALA A 1 90 ? 16.342 -6.628 -15.747 1.00 80.44 90 ALA A C 1
ATOM 704 O O . ALA A 1 90 ? 15.880 -5.498 -15.566 1.00 80.44 90 ALA A O 1
ATOM 705 N N . ASP A 1 91 ? 15.783 -7.726 -15.229 1.00 77.38 91 ASP A N 1
ATOM 706 C CA . ASP A 1 91 ? 14.494 -7.761 -14.520 1.00 77.38 91 ASP A CA 1
ATOM 707 C C . ASP A 1 91 ? 14.476 -7.040 -13.160 1.00 77.38 91 ASP A C 1
ATOM 709 O O . ASP A 1 91 ? 13.429 -6.922 -12.514 1.00 77.38 91 ASP A O 1
ATOM 713 N N . ASP A 1 92 ? 15.636 -6.573 -12.706 1.00 79.75 92 ASP A N 1
ATOM 714 C CA . ASP A 1 92 ? 15.851 -5.797 -11.487 1.00 79.75 92 ASP A CA 1
ATOM 715 C C . ASP A 1 92 ? 15.996 -4.289 -11.746 1.00 79.75 92 ASP A C 1
ATOM 717 O O . ASP A 1 92 ? 16.287 -3.530 -10.822 1.00 79.75 92 ASP A O 1
ATOM 721 N N . PHE A 1 93 ? 15.769 -3.834 -12.981 1.00 85.75 93 PHE A N 1
ATOM 722 C CA . PHE A 1 93 ? 15.808 -2.416 -13.302 1.00 85.75 93 PHE A CA 1
ATOM 723 C C . PHE A 1 93 ? 14.725 -1.627 -12.545 1.00 85.75 93 PHE A C 1
ATOM 725 O O . PHE A 1 93 ? 13.523 -1.903 -12.639 1.00 85.75 93 PHE A O 1
ATOM 732 N N . GLU A 1 94 ? 15.150 -0.570 -11.852 1.00 84.88 94 GLU A N 1
ATOM 733 C CA . GLU A 1 94 ? 14.268 0.374 -11.174 1.00 84.88 94 GLU A CA 1
ATOM 734 C C . GLU A 1 94 ? 14.531 1.815 -11.616 1.00 84.88 94 GLU A C 1
ATOM 736 O O . GLU A 1 94 ? 15.669 2.274 -11.736 1.00 84.88 94 GLU A O 1
ATOM 741 N N . LEU A 1 95 ? 13.445 2.564 -11.806 1.00 86.25 95 LEU A N 1
ATOM 742 C CA . LEU A 1 95 ? 13.506 4.013 -11.955 1.00 86.25 95 LEU A CA 1
ATOM 743 C C . LEU A 1 95 ? 13.602 4.658 -10.571 1.00 86.25 95 LEU A C 1
ATOM 745 O O . LEU A 1 95 ? 12.903 4.252 -9.646 1.00 86.25 95 LEU A O 1
ATOM 749 N N . SER A 1 96 ? 14.418 5.705 -10.439 1.00 90.56 96 SER A N 1
ATOM 750 C CA . SER A 1 96 ? 14.629 6.378 -9.153 1.00 90.56 96 SER A CA 1
ATOM 751 C C . SER A 1 96 ? 13.339 7.004 -8.614 1.00 90.56 96 SER A C 1
ATOM 753 O O . SER A 1 96 ? 12.949 8.110 -8.996 1.00 90.56 96 SER A O 1
ATOM 755 N N . GLN A 1 97 ? 12.708 6.331 -7.649 1.00 89.69 97 GLN A N 1
ATOM 756 C CA . GLN A 1 97 ? 11.512 6.833 -6.967 1.00 89.69 97 GLN A CA 1
ATOM 757 C C . GLN A 1 97 ? 11.864 7.962 -5.984 1.00 89.69 97 GLN A C 1
ATOM 759 O O . GLN A 1 97 ? 10.998 8.721 -5.545 1.00 89.69 97 GLN A O 1
ATOM 764 N N . ASN A 1 98 ? 13.142 8.085 -5.600 1.00 90.25 98 ASN A N 1
ATOM 765 C CA . ASN A 1 98 ? 13.607 9.190 -4.766 1.00 90.25 98 ASN A CA 1
ATOM 766 C C . ASN A 1 98 ? 13.708 10.501 -5.558 1.00 90.25 98 ASN A C 1
ATOM 768 O O . ASN A 1 98 ? 13.395 11.561 -5.020 1.00 90.25 98 ASN A O 1
ATOM 772 N N . TYR A 1 99 ? 14.080 10.430 -6.840 1.00 92.81 99 TYR A N 1
ATOM 773 C CA . TYR A 1 99 ? 14.148 11.605 -7.707 1.00 92.81 99 TYR A CA 1
ATOM 774 C C . TYR A 1 99 ? 12.777 12.277 -7.855 1.00 92.81 99 TYR A C 1
ATOM 776 O O . TYR A 1 99 ? 12.642 13.477 -7.617 1.00 92.81 99 TYR A O 1
ATOM 784 N N . THR A 1 100 ? 11.730 11.501 -8.151 1.00 91.06 100 THR A N 1
ATOM 785 C CA . THR A 1 100 ? 10.357 12.025 -8.232 1.00 91.06 100 THR A CA 1
ATOM 786 C C . THR A 1 100 ? 9.856 12.536 -6.880 1.00 91.06 100 THR A C 1
ATOM 788 O O . THR A 1 100 ? 9.172 13.554 -6.818 1.00 91.06 100 THR A O 1
ATOM 791 N N . ASN A 1 101 ? 10.234 11.876 -5.781 1.00 91.44 101 ASN A N 1
ATOM 792 C CA . ASN A 1 101 ? 9.865 12.296 -4.429 1.00 91.44 101 ASN A CA 1
ATOM 793 C C . ASN A 1 101 ? 10.502 13.625 -4.002 1.00 91.44 101 ASN A C 1
ATOM 795 O O . ASN A 1 101 ? 9.864 14.406 -3.297 1.00 91.44 101 ASN A O 1
ATOM 799 N N . PHE A 1 102 ? 11.735 13.894 -4.428 1.00 93.81 102 PHE A N 1
ATOM 800 C CA . PHE A 1 102 ? 12.391 15.174 -4.177 1.00 93.81 102 PHE A CA 1
ATOM 801 C C . PHE A 1 102 ? 11.605 16.329 -4.811 1.00 93.81 102 PHE A C 1
ATOM 803 O O . PHE A 1 102 ? 11.219 17.271 -4.114 1.00 93.81 102 PHE A O 1
ATOM 810 N N . TRP A 1 103 ? 11.303 16.219 -6.107 1.00 94.75 103 TRP A N 1
ATOM 811 C CA . TRP A 1 103 ? 10.582 17.261 -6.839 1.00 94.75 103 TRP A CA 1
ATOM 812 C C . TRP A 1 103 ? 9.143 17.432 -6.357 1.00 94.75 103 TRP A C 1
ATOM 814 O O . TRP A 1 103 ? 8.710 18.562 -6.152 1.00 94.75 103 TRP A O 1
ATOM 824 N N . ASP A 1 104 ? 8.440 16.339 -6.054 1.00 94.69 104 ASP A N 1
ATOM 825 C CA . ASP A 1 104 ? 7.089 16.393 -5.484 1.00 94.69 104 ASP A CA 1
ATOM 826 C C . ASP A 1 104 ? 7.046 17.197 -4.173 1.00 94.69 104 ASP A C 1
ATOM 828 O O . ASP A 1 104 ? 6.200 18.075 -3.993 1.00 94.69 104 ASP A O 1
ATOM 832 N N . LYS A 1 105 ? 7.990 16.951 -3.255 1.00 93.31 105 LYS A N 1
ATOM 833 C CA . LYS A 1 105 ? 8.070 17.691 -1.986 1.00 93.31 105 LYS A CA 1
ATOM 834 C C . LYS A 1 105 ? 8.441 19.156 -2.190 1.00 93.31 105 LYS A C 1
ATOM 836 O O . LYS A 1 105 ? 7.898 20.022 -1.495 1.00 93.31 105 LYS A O 1
ATOM 841 N N . PHE A 1 106 ? 9.343 19.433 -3.127 1.00 95.12 106 PHE A N 1
ATOM 842 C CA . PHE A 1 106 ? 9.752 20.792 -3.458 1.00 95.12 106 PHE A CA 1
ATOM 843 C C . PHE A 1 106 ? 8.577 21.604 -4.026 1.00 95.12 106 PHE A C 1
ATOM 845 O O . PHE A 1 106 ? 8.244 22.675 -3.511 1.00 95.12 106 PHE A O 1
ATOM 852 N N . GLU A 1 107 ? 7.875 21.061 -5.020 1.00 94.88 107 GLU A N 1
ATOM 853 C CA . GLU A 1 107 ? 6.723 21.713 -5.645 1.00 94.88 107 GLU A CA 1
ATOM 854 C C . GLU A 1 107 ? 5.551 21.883 -4.678 1.00 94.88 107 GLU A C 1
ATOM 856 O O . GLU A 1 107 ? 4.933 22.950 -4.639 1.00 94.88 107 GLU A O 1
ATOM 861 N N . LYS A 1 108 ? 5.268 20.879 -3.838 1.00 93.75 108 LYS A N 1
ATOM 862 C CA . LYS A 1 108 ? 4.212 20.972 -2.819 1.00 93.75 108 LYS A CA 1
ATOM 863 C C . LYS A 1 108 ? 4.501 22.043 -1.777 1.00 93.75 108 LYS A C 1
ATOM 865 O O . LYS A 1 108 ? 3.582 22.764 -1.396 1.00 93.75 108 LYS A O 1
ATOM 870 N N . SER A 1 109 ? 5.757 22.195 -1.359 1.00 93.62 109 SER A N 1
ATOM 871 C CA . SER A 1 109 ? 6.165 23.272 -0.447 1.00 93.62 109 SER A CA 1
ATOM 872 C C . SER A 1 109 ? 5.924 24.647 -1.074 1.00 93.62 109 SER A C 1
ATOM 874 O O . SER A 1 109 ? 5.324 25.523 -0.450 1.00 93.62 109 SER A O 1
ATOM 876 N N . LYS A 1 110 ? 6.293 24.821 -2.350 1.00 93.19 110 LYS A N 1
ATOM 877 C CA . LYS A 1 110 ? 6.012 26.052 -3.104 1.00 93.19 110 LYS A CA 1
ATOM 878 C C . LYS A 1 110 ? 4.508 26.308 -3.246 1.00 93.19 110 LYS A C 1
ATOM 880 O O . LYS A 1 110 ? 4.050 27.434 -3.057 1.00 93.19 110 LYS A O 1
ATOM 885 N N . LEU A 1 111 ? 3.727 25.275 -3.561 1.00 92.06 111 LEU A N 1
ATOM 886 C CA . LEU A 1 111 ? 2.274 25.373 -3.686 1.00 92.06 111 LEU A CA 1
ATOM 887 C C . LEU A 1 111 ? 1.618 25.765 -2.358 1.00 92.06 111 LEU A C 1
ATOM 889 O O . LEU A 1 111 ? 0.704 26.589 -2.361 1.00 92.06 111 LEU A O 1
ATOM 893 N N . LEU A 1 112 ? 2.083 25.201 -1.240 1.00 93.19 112 LEU A N 1
ATOM 894 C CA . LEU A 1 112 ? 1.618 25.556 0.098 1.00 93.19 112 LEU A CA 1
ATOM 895 C C . LEU A 1 112 ? 1.872 27.038 0.385 1.00 93.19 112 LEU A C 1
ATOM 897 O O . LEU A 1 112 ? 0.938 27.744 0.755 1.00 93.19 112 LEU A O 1
ATOM 901 N N . LEU A 1 113 ? 3.092 27.525 0.133 1.00 90.44 113 LEU A N 1
ATOM 902 C CA . LEU A 1 113 ? 3.433 28.940 0.318 1.00 90.44 113 LEU A CA 1
ATOM 903 C C . LEU A 1 113 ? 2.530 29.860 -0.515 1.00 90.44 113 LEU A C 1
ATOM 905 O O . LEU A 1 113 ? 2.004 30.836 0.015 1.00 90.44 113 LEU A O 1
ATOM 909 N N . ARG A 1 114 ? 2.265 29.513 -1.783 1.00 85.06 114 ARG A N 1
ATOM 910 C CA . ARG A 1 114 ? 1.332 30.272 -2.635 1.00 85.06 114 ARG A CA 1
ATOM 911 C C . ARG A 1 114 ? -0.099 30.265 -2.087 1.00 85.06 114 ARG A C 1
ATOM 913 O O . ARG A 1 114 ? -0.786 31.274 -2.163 1.00 85.06 114 ARG A O 1
ATOM 920 N N . LYS A 1 115 ? -0.566 29.144 -1.528 1.00 89.12 115 LYS A N 1
ATOM 921 C CA . LYS A 1 115 ? -1.907 29.054 -0.923 1.00 89.12 115 LYS A CA 1
ATOM 922 C C . LYS A 1 115 ? -2.027 29.858 0.373 1.00 89.12 115 LYS A C 1
ATOM 924 O O . LYS A 1 115 ? -3.087 30.416 0.628 1.00 89.12 115 LYS A O 1
ATOM 929 N N . CYS A 1 116 ? -0.966 29.923 1.176 1.00 85.44 116 CYS A N 1
ATOM 930 C CA . CYS A 1 116 ? -0.924 30.724 2.402 1.00 85.44 116 CYS A CA 1
ATOM 931 C C . CYS A 1 116 ? -0.816 32.233 2.133 1.00 85.44 116 CYS A C 1
ATOM 933 O O . CYS A 1 116 ? -1.171 33.029 2.999 1.00 85.44 116 CYS A O 1
ATOM 935 N N . HIS A 1 117 ? -0.344 32.632 0.950 1.00 77.25 117 HIS A N 1
ATOM 936 C CA . HIS A 1 117 ? -0.264 34.029 0.523 1.00 77.25 117 HIS A CA 1
ATOM 937 C C . HIS A 1 117 ? -0.970 34.232 -0.831 1.00 77.25 117 HIS A C 1
ATOM 939 O O . HIS A 1 117 ? -0.317 34.473 -1.842 1.00 77.25 117 HIS A O 1
ATOM 945 N N . PRO A 1 118 ? -2.313 34.129 -0.876 1.00 71.31 118 PRO A N 1
ATOM 946 C CA . PRO A 1 118 ? -3.056 34.131 -2.136 1.00 71.31 118 PRO A CA 1
ATOM 947 C C . PRO A 1 118 ? -3.145 35.511 -2.815 1.00 71.31 118 PRO A C 1
ATOM 949 O O . PRO A 1 118 ? -3.609 35.584 -3.947 1.00 71.31 118 PRO A O 1
ATOM 952 N N . TYR A 1 119 ? -2.720 36.589 -2.143 1.00 62.47 119 TYR A N 1
ATOM 953 C CA . TYR A 1 119 ? -2.853 37.983 -2.596 1.00 62.47 119 TYR A CA 1
ATOM 954 C C . TYR A 1 119 ? -1.519 38.644 -2.998 1.00 62.47 119 TYR A C 1
ATOM 956 O O . TYR A 1 119 ? -1.384 39.865 -2.918 1.00 62.47 119 TYR A O 1
ATOM 964 N N . ARG A 1 120 ? -0.528 37.850 -3.415 1.00 54.53 120 ARG A N 1
ATOM 965 C CA . ARG A 1 120 ? 0.686 38.327 -4.093 1.00 54.53 120 ARG A CA 1
ATOM 966 C C . ARG A 1 120 ? 0.862 37.630 -5.431 1.00 54.53 120 ARG A C 1
ATOM 968 O O . ARG A 1 120 ? 0.589 36.410 -5.488 1.00 54.53 120 ARG A O 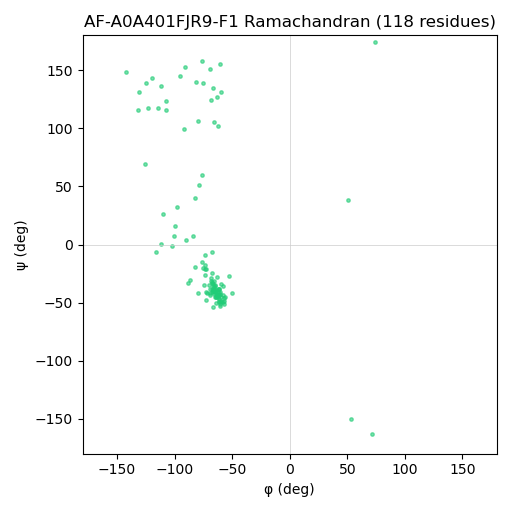1
#

Secondary structure (DSSP, 8-state):
---S--HHHHHHHHHHHHH-TTHHHHHHHHHHHHHHHHS--HHHHHHT----SS-----SPP---SSS-HHHHHHHHHHHHHHH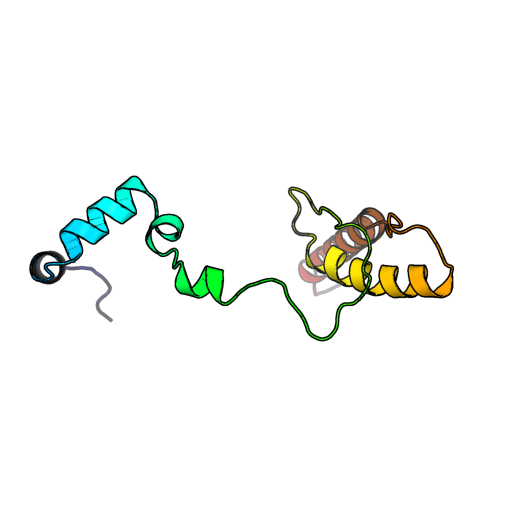HHHT--TT----HHHHHHHHHHHHHHHHHHHH-TT-

Organism: NCBI:txid2810561

Solvent-accessible surface area (backbone atoms only — not comparable to full-atom values): 7604 Å² total; per-residue (Å²): 134,87,91,67,90,49,72,69,55,53,54,50,52,50,49,60,46,69,69,38,82,60,44,66,57,50,50,53,42,34,74,75,52,35,65,70,69,58,69,64,52,71,66,61,57,65,72,61,58,96,76,66,100,75,82,76,90,67,58,64,88,84,84,69,70,102,52,96,45,63,69,57,52,54,54,46,56,59,52,38,43,55,50,31,71,73,68,71,50,64,60,79,69,76,72,68,65,62,62,56,50,52,53,51,53,52,53,49,52,54,50,49,56,46,66,77,44,74,89,114

Radius of gyration: 25.76 Å; Cα contacts (8 Å, |Δi|>4): 42; chains: 1; bounding box: 50×59×55 Å

Foldseek 3Di:
DDDDDDPVNVVVVVVVLVVDPCNVVLVVQCVVQNDPRSPDDPVVVVVVPPDDPDDQLQADQDDPPPDPLVVLSVVQSVVVSVVCVVVVDDSPDGDPSVVVVVVVVVVVVVVVVCVVVVPD

Mean predicted aligned error: 8.41 Å

Sequence (120 aa):
MTSKIKLDQIKRYQQNLDEDHSSAVIRRAVTHKGILGTSSDFNSDSAMEPVFSIDLSTGKVADQKQSGRCWMFAALNTMRVRVMNSFKVADDFELSQNYTNFWDKFEKSKLLLRKCHPYR

pLDDT: mean 88.76, std 8.06, range [45.81, 95.88]

InterPro domains:
  IPR000169 Cysteine peptidase, cysteine active site [PS00139] (64-75)
  IPR004134 Peptidase C1B, bleomycin hydrolase [PF03051] (5-114)
  IPR004134 Peptidase C1B, bleomycin hydrolase [PTHR10363] (2-115)
  IPR038765 Papain-like cysteine peptidase superfamily [SSF54001] (1-115)

Nearest PDB structures (foldseek):
  4k7c-assembly1_A  TM=9.135E-01  e=1.694E-06  Lacticaseibacillus rhamnosus HN001